Protein AF-A0A5C8S5K2-F1 (afdb_monomer)

Sequence (59 aa):
MVRRSRSGRFNFVLITEAGRFTGCVYVRSEGESSAEINRHASDKIRALAKSFGEATASP

Radius of gyration: 12.86 Å; Cα contacts (8 Å, |Δi|>4): 56; chains: 1; bounding box: 31×21×34 Å

Nearest PDB structures (foldseek):
  3r7w-assembly2_D  TM=6.016E-01  e=1.708E+00  Saccharomyces cerevisiae
  8zxq-assembly1_A  TM=4.370E-01  e=3.484E+00  Synechocystis sp. PCC 6803 substr. Kazu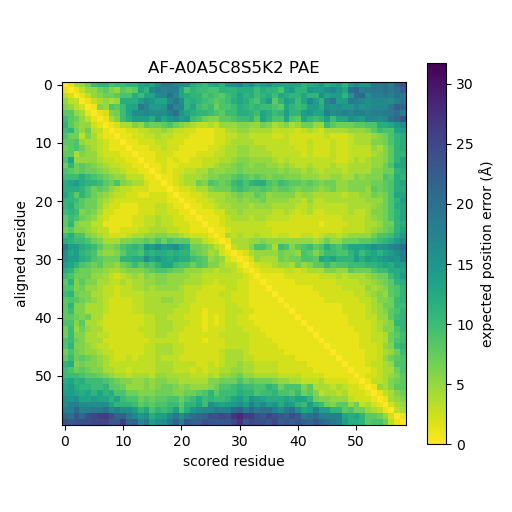sa
  8g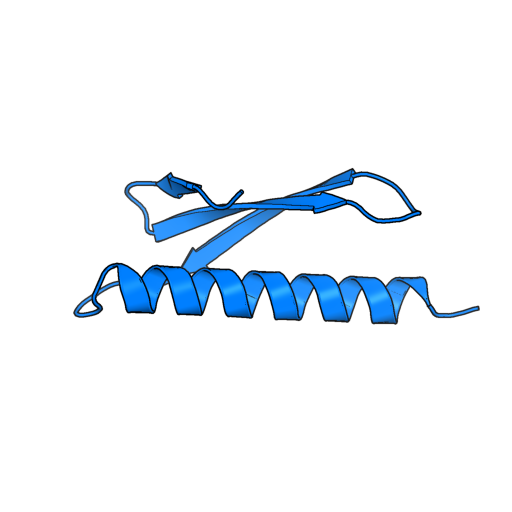dw-assembly1_BBB  TM=4.067E-01  e=5.851E+00  Synechocystis sp. PCC 6803

pLDDT: mean 81.08, std 11.22, range [49.62, 93.12]

Mean predicted aligned error: 6.33 Å

Foldseek 3Di:
DWDQDPQQKTWDWDQDPVGIDIDIDHDDCVPHDPVVSVVVRVVVVVVVNVVVVVVVPDD

Solvent-accessible surface area (backbone atoms only — not comparable to full-atom values): 3682 Å² total; per-residue (Å²): 121,81,50,82,46,100,83,37,37,33,42,42,69,49,81,52,96,96,40,78,48,76,52,70,49,79,45,89,56,87,93,55,53,73,67,55,47,51,48,55,48,50,52,55,52,50,53,49,54,51,52,50,52,60,67,68,65,60,132

Secondary structure (DSSP, 8-state):
--EE-TTSEEEEEEEETTEEEEEEEE---TT--HHHHHHHHHHHHHHHHHHHHHHHT--

Structure (mmCIF, N/CA/C/O backbone):
data_AF-A0A5C8S5K2-F1
#
_entry.id   AF-A0A5C8S5K2-F1
#
loop_
_atom_site.group_PDB
_atom_site.id
_atom_site.type_symbol
_atom_site.label_atom_id
_atom_site.label_alt_id
_atom_site.label_comp_id
_atom_site.label_asym_id
_atom_site.label_entity_id
_atom_site.label_seq_id
_atom_site.pdbx_PDB_ins_code
_atom_site.Cartn_x
_atom_site.Cartn_y
_atom_site.Cartn_z
_atom_site.occupancy
_atom_site.B_iso_or_equiv
_atom_site.auth_seq_id
_atom_site.auth_comp_id
_atom_site.auth_asym_id
_atom_site.auth_atom_id
_atom_site.pdbx_PDB_model_num
ATOM 1 N N . MET A 1 1 ? 3.770 12.083 0.298 1.00 56.31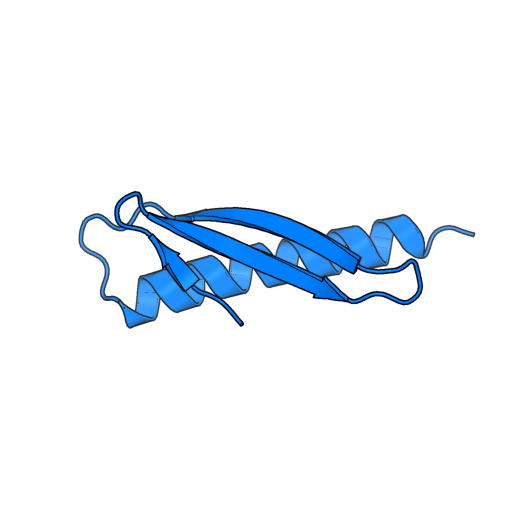 1 MET A N 1
ATOM 2 C CA . MET A 1 1 ? 2.614 12.660 1.025 1.00 56.31 1 MET A CA 1
ATOM 3 C C . MET A 1 1 ? 1.583 11.565 1.255 1.00 56.31 1 MET A C 1
ATOM 5 O O . MET A 1 1 ? 1.200 10.926 0.286 1.00 56.31 1 MET A O 1
ATOM 9 N N . VAL A 1 2 ? 1.160 11.338 2.500 1.00 58.84 2 VAL A N 1
ATOM 10 C CA . VAL A 1 2 ? 0.158 10.322 2.870 1.00 58.84 2 VAL A CA 1
ATOM 11 C C . VAL A 1 2 ? -1.099 11.053 3.356 1.00 58.84 2 VAL A C 1
ATOM 13 O O . VAL A 1 2 ? -1.006 11.883 4.256 1.00 58.84 2 VAL A O 1
ATOM 16 N N . ARG A 1 3 ? -2.264 10.814 2.735 1.00 62.66 3 ARG A N 1
ATOM 17 C CA . ARG A 1 3 ? -3.548 11.442 3.122 1.00 62.66 3 ARG A CA 1
ATOM 18 C C . ARG A 1 3 ? -4.552 10.379 3.568 1.00 62.66 3 ARG A C 1
ATOM 20 O O . ARG A 1 3 ? -4.826 9.453 2.805 1.00 62.66 3 ARG A O 1
ATOM 27 N N . ARG A 1 4 ? -5.110 10.542 4.773 1.00 64.56 4 ARG A N 1
ATOM 28 C CA . ARG A 1 4 ? -6.155 9.683 5.357 1.00 64.56 4 ARG A CA 1
ATOM 29 C C . ARG A 1 4 ? -7.537 10.063 4.822 1.00 64.56 4 ARG A C 1
ATOM 31 O O . ARG A 1 4 ? -7.891 11.238 4.805 1.00 64.56 4 ARG A O 1
ATOM 38 N N . SER A 1 5 ? -8.338 9.068 4.458 1.00 64.31 5 SER A N 1
ATOM 39 C CA . SER A 1 5 ? -9.781 9.209 4.205 1.00 64.31 5 SER A CA 1
ATOM 40 C C . SER A 1 5 ? -10.612 8.580 5.337 1.00 64.31 5 SER A C 1
ATOM 42 O O . SER A 1 5 ? -10.084 7.808 6.144 1.00 64.31 5 SER A O 1
ATOM 44 N N . ARG A 1 6 ? -11.917 8.895 5.410 1.00 66.12 6 ARG A N 1
ATOM 45 C CA . ARG A 1 6 ? -12.839 8.407 6.463 1.00 66.12 6 ARG A CA 1
ATOM 46 C C . ARG A 1 6 ? -12.944 6.874 6.556 1.00 66.12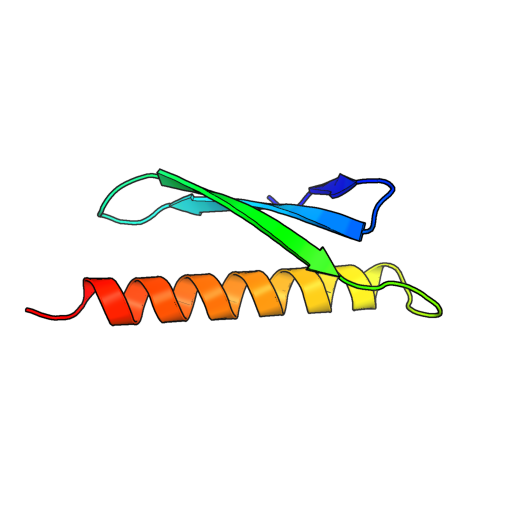 6 ARG A C 1
ATOM 48 O O . ARG A 1 6 ? -13.331 6.381 7.604 1.00 66.12 6 ARG A O 1
ATOM 55 N N . SER A 1 7 ? -12.558 6.131 5.518 1.00 71.69 7 SER A N 1
ATOM 56 C CA . SER A 1 7 ? -12.645 4.663 5.451 1.00 71.69 7 SER A CA 1
ATOM 57 C C . SER A 1 7 ? -11.352 3.922 5.834 1.00 71.69 7 SER A C 1
ATOM 59 O O . SER A 1 7 ? -11.214 2.744 5.518 1.00 71.69 7 SER A O 1
ATOM 61 N N . GLY A 1 8 ? -10.351 4.603 6.406 1.00 79.19 8 GLY A N 1
ATOM 62 C CA . GLY A 1 8 ? -9.036 3.991 6.674 1.00 79.19 8 GLY A CA 1
ATOM 63 C C . GLY A 1 8 ? -8.186 3.773 5.413 1.00 79.19 8 GLY A C 1
ATOM 64 O O . GLY A 1 8 ? -7.194 3.045 5.441 1.00 79.19 8 GLY A O 1
ATOM 65 N N . ARG A 1 9 ? -8.561 4.407 4.292 1.00 87.75 9 ARG A N 1
ATOM 66 C CA . ARG A 1 9 ? -7.792 4.397 3.041 1.00 87.75 9 ARG A CA 1
ATOM 67 C C . ARG A 1 9 ? -6.760 5.519 3.033 1.00 87.75 9 ARG A C 1
ATOM 69 O O . ARG A 1 9 ? -7.104 6.684 3.260 1.00 87.75 9 ARG A O 1
ATOM 76 N N . PHE A 1 10 ? -5.532 5.152 2.690 1.00 88.31 10 PHE A N 1
ATOM 77 C CA . PHE A 1 10 ? -4.370 6.018 2.565 1.00 88.31 10 PHE A CA 1
ATOM 78 C C . PHE A 1 10 ? -3.872 6.001 1.128 1.00 88.31 10 PHE A C 1
ATOM 80 O O . PHE A 1 10 ? -3.423 4.970 0.635 1.00 88.31 10 PHE A O 1
ATOM 87 N N . ASN A 1 11 ? -3.962 7.141 0.449 1.00 89.00 11 ASN A N 1
ATOM 88 C CA . ASN A 1 11 ? -3.430 7.269 -0.906 1.00 89.00 11 ASN A CA 1
ATOM 89 C C . ASN A 1 11 ? -1.932 7.577 -0.852 1.00 89.00 11 ASN A C 1
ATOM 91 O O . ASN A 1 11 ? -1.486 8.345 0.008 1.00 89.00 11 ASN A O 1
ATOM 95 N N . PHE A 1 12 ? -1.178 7.007 -1.786 1.00 88.19 12 PHE A N 1
ATOM 96 C 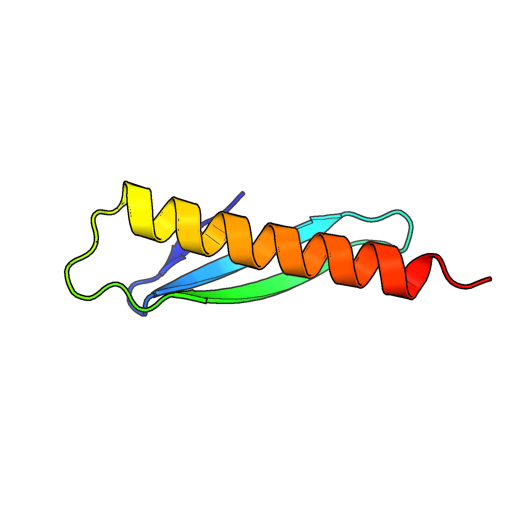CA . PHE A 1 12 ? 0.255 7.216 -1.916 1.00 88.19 12 PHE A CA 1
ATOM 97 C C . PHE A 1 12 ? 0.659 7.406 -3.379 1.00 88.19 12 PHE A C 1
ATOM 99 O O . PHE A 1 12 ? -0.045 7.008 -4.310 1.00 88.19 12 PHE A O 1
ATOM 106 N N . VAL A 1 13 ? 1.823 8.022 -3.556 1.00 89.94 13 VAL A N 1
ATOM 107 C CA . VAL A 1 13 ? 2.505 8.149 -4.842 1.00 89.94 13 VAL A CA 1
ATOM 108 C C . VAL A 1 13 ? 3.927 7.648 -4.640 1.00 89.94 13 VAL A C 1
ATOM 110 O O . VAL A 1 13 ? 4.611 8.140 -3.742 1.00 89.94 13 VAL A O 1
ATOM 113 N N . LEU A 1 14 ? 4.347 6.681 -5.450 1.00 87.81 14 LEU A N 1
ATOM 114 C CA . LEU A 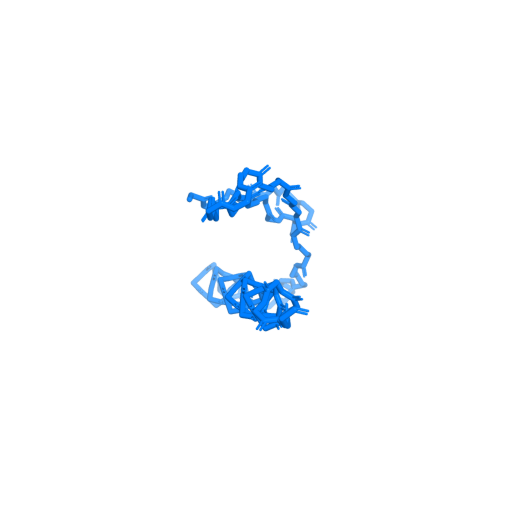1 14 ? 5.737 6.251 -5.557 1.00 87.81 14 LEU A CA 1
ATOM 115 C C . LEU A 1 14 ? 6.330 6.888 -6.808 1.00 87.81 14 LEU A C 1
ATOM 117 O O . LEU A 1 14 ? 5.736 6.830 -7.884 1.00 87.81 14 LEU A O 1
ATOM 121 N N . ILE A 1 15 ? 7.484 7.521 -6.645 1.00 86.81 15 ILE A N 1
ATOM 122 C CA . ILE A 1 15 ? 8.276 8.052 -7.749 1.00 86.81 15 ILE A CA 1
ATOM 123 C C . ILE A 1 15 ? 9.499 7.150 -7.848 1.00 86.81 15 ILE A C 1
ATOM 125 O O . ILE A 1 15 ? 10.212 6.972 -6.864 1.00 86.81 15 ILE A O 1
ATOM 129 N N . THR A 1 16 ? 9.680 6.551 -9.014 1.00 80.50 16 THR A N 1
ATOM 130 C CA . THR A 1 16 ? 10.766 5.624 -9.340 1.00 80.50 16 THR A CA 1
ATOM 131 C C . THR A 1 16 ? 11.424 6.079 -10.639 1.00 80.50 16 THR A C 1
ATOM 133 O O . THR A 1 16 ? 10.868 6.924 -11.344 1.00 80.50 16 THR A O 1
ATOM 136 N N . GLU A 1 17 ? 12.566 5.497 -10.992 1.00 83.06 17 GLU A N 1
ATOM 137 C CA . GLU A 1 17 ? 13.206 5.749 -12.291 1.00 83.06 17 GLU A CA 1
ATOM 138 C C . GLU A 1 17 ? 12.309 5.334 -13.468 1.00 83.06 17 GLU A C 1
ATOM 140 O O . GLU A 1 17 ? 12.253 6.028 -14.478 1.00 83.06 17 GLU A O 1
ATOM 145 N N . ALA A 1 18 ? 11.510 4.274 -13.297 1.00 79.75 18 ALA A N 1
ATOM 146 C CA . ALA A 1 18 ? 10.519 3.814 -14.273 1.00 79.75 18 ALA A CA 1
ATOM 147 C C . ALA A 1 18 ? 9.270 4.717 -14.365 1.00 79.75 18 ALA A C 1
ATOM 149 O O . ALA A 1 18 ? 8.369 4.463 -15.164 1.00 79.75 18 ALA A O 1
ATOM 150 N N . GLY A 1 19 ? 9.189 5.767 -13.542 1.00 84.81 19 GLY A N 1
ATOM 151 C CA . GLY A 1 19 ? 8.099 6.735 -13.544 1.00 84.81 19 GLY A CA 1
ATOM 152 C C . GLY A 1 19 ? 7.293 6.767 -12.246 1.00 84.81 19 GLY A C 1
ATOM 153 O O . GLY A 1 19 ? 7.773 6.438 -11.156 1.00 84.81 19 GLY A O 1
ATOM 154 N N . ARG A 1 20 ? 6.050 7.247 -12.357 1.00 89.88 20 ARG A N 1
ATOM 155 C CA . ARG A 1 20 ? 5.174 7.572 -11.225 1.00 89.88 20 ARG A CA 1
ATOM 156 C C . ARG A 1 20 ? 4.049 6.551 -11.080 1.00 89.88 20 ARG A C 1
ATOM 158 O O . ARG A 1 20 ? 3.183 6.460 -11.944 1.00 89.88 20 ARG A O 1
ATOM 165 N N . PHE A 1 21 ? 3.978 5.907 -9.920 1.00 87.12 21 PHE A N 1
ATOM 166 C CA . PHE A 1 21 ? 2.894 4.999 -9.552 1.00 87.12 21 PHE A CA 1
ATOM 167 C C . PHE A 1 21 ? 1.996 5.634 -8.495 1.00 87.12 21 PHE A C 1
ATOM 169 O O . PHE A 1 21 ? 2.469 6.179 -7.498 1.00 87.12 21 PHE A O 1
ATOM 176 N N . THR A 1 22 ? 0.683 5.558 -8.687 1.00 89.75 22 THR A N 1
ATOM 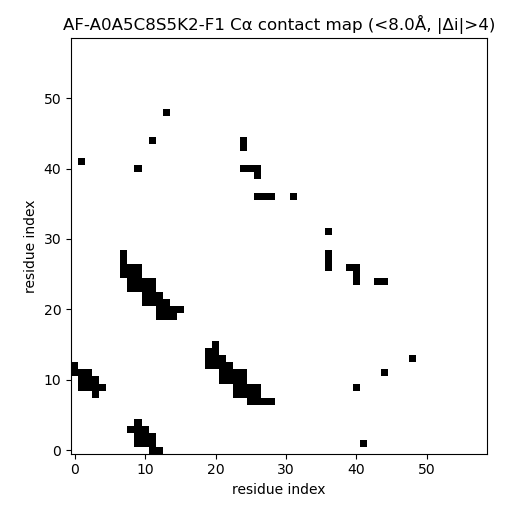177 C CA . THR A 1 22 ? -0.302 6.015 -7.701 1.00 89.75 22 THR A CA 1
ATOM 178 C C . THR A 1 22 ? -1.094 4.831 -7.185 1.00 89.75 22 THR A C 1
ATOM 180 O O . THR A 1 22 ? -1.596 4.040 -7.978 1.00 89.75 22 THR A O 1
ATOM 183 N N . GLY A 1 23 ? -1.247 4.728 -5.871 1.00 89.56 23 GLY A N 1
ATOM 184 C CA . GLY A 1 23 ? -1.974 3.625 -5.258 1.00 89.56 23 GLY A CA 1
ATOM 185 C C . GLY A 1 23 ? -2.622 4.016 -3.943 1.00 89.56 23 GLY A C 1
ATOM 186 O O . GLY A 1 23 ? -2.579 5.171 -3.506 1.00 89.56 23 GLY A O 1
ATOM 187 N N . CYS A 1 24 ? -3.245 3.036 -3.298 1.00 90.75 24 CYS A N 1
ATOM 188 C CA . CYS A 1 24 ? -3.755 3.207 -1.950 1.00 90.75 24 CYS A CA 1
ATOM 189 C C . CYS A 1 24 ? -3.568 1.944 -1.113 1.00 90.75 24 CYS A C 1
ATOM 191 O O . CYS A 1 24 ? -3.572 0.836 -1.642 1.00 90.75 24 CYS A O 1
ATOM 193 N N . VAL A 1 25 ? -3.412 2.131 0.195 1.00 90.31 25 VAL A N 1
ATOM 194 C CA . VAL A 1 25 ? -3.427 1.055 1.188 1.00 90.31 25 VAL A CA 1
ATOM 195 C C . VAL A 1 25 ? -4.591 1.262 2.143 1.00 90.31 25 VAL A C 1
ATOM 197 O O . VAL A 1 25 ? -5.010 2.393 2.401 1.00 90.31 25 VAL A O 1
ATOM 200 N N . TYR A 1 26 ? -5.094 0.163 2.688 1.00 89.62 26 TYR A N 1
ATOM 201 C CA . TYR A 1 26 ? -6.126 0.172 3.716 1.00 89.62 26 TYR A CA 1
ATOM 202 C C . TYR A 1 26 ? -5.515 -0.270 5.046 1.00 89.62 26 TYR A C 1
ATOM 204 O O . TYR A 1 26 ? -4.783 -1.268 5.118 1.00 89.62 26 TYR A O 1
ATOM 212 N N . VAL A 1 27 ? -5.805 0.483 6.102 1.00 87.44 27 VAL A N 1
ATOM 213 C CA . VAL A 1 27 ? -5.402 0.179 7.477 1.00 87.44 27 VAL A CA 1
ATOM 214 C C . VAL A 1 27 ? -6.670 0.131 8.319 1.00 87.44 27 VAL A C 1
ATOM 216 O O . VAL A 1 27 ? -7.449 1.084 8.311 1.00 87.44 27 VAL A O 1
ATOM 219 N N . ARG A 1 28 ? -6.899 -0.995 9.006 1.00 80.44 28 ARG A N 1
ATOM 220 C CA . ARG A 1 28 ? -7.955 -1.082 10.022 1.00 80.44 28 ARG A CA 1
ATOM 221 C C . ARG A 1 28 ? -7.493 -0.277 11.230 1.00 80.44 28 ARG A C 1
ATOM 223 O O . ARG A 1 28 ? -6.345 -0.403 11.624 1.00 80.44 28 ARG A O 1
ATOM 230 N N . SER A 1 29 ? -8.372 0.566 11.754 1.00 71.88 29 SER A N 1
ATOM 231 C CA . SER A 1 29 ? -8.032 1.601 12.736 1.00 71.88 29 SER A CA 1
ATOM 232 C C . SER A 1 29 ? -8.864 1.520 14.016 1.00 71.88 29 SER A C 1
ATOM 234 O O . SER A 1 29 ? -8.974 2.505 14.741 1.00 71.88 29 SER A O 1
ATOM 236 N N . GLU A 1 30 ? -9.534 0.396 14.262 1.00 76.81 30 GLU A N 1
ATOM 237 C CA . GLU A 1 30 ? -10.353 0.229 15.463 1.00 76.81 30 GLU A CA 1
ATOM 238 C C . GLU A 1 30 ? -9.444 0.134 16.693 1.00 76.81 30 GLU A C 1
ATOM 240 O O . GLU A 1 30 ? -8.621 -0.769 16.792 1.00 76.81 30 GLU A O 1
ATOM 245 N N . GLY A 1 31 ? -9.572 1.101 17.605 1.00 75.50 31 GLY A N 1
ATOM 246 C CA . GLY A 1 31 ? -8.809 1.153 18.857 1.00 75.50 31 GLY A CA 1
ATOM 247 C C . GLY A 1 31 ? -7.392 1.733 18.762 1.00 75.50 31 GLY A C 1
ATOM 248 O O . GLY A 1 31 ? -6.764 1.914 19.799 1.00 75.50 31 GLY A O 1
ATOM 249 N N . GLU A 1 32 ? -6.893 2.071 17.568 1.00 80.38 32 GLU A N 1
ATOM 250 C CA . GLU A 1 32 ? -5.535 2.608 17.380 1.00 80.38 32 GLU A CA 1
ATOM 251 C C . GLU A 1 32 ? -5.496 4.142 17.380 1.00 80.38 32 GLU A C 1
ATOM 253 O O . GLU A 1 32 ? -6.389 4.827 16.863 1.00 80.38 32 GLU A O 1
ATOM 258 N N . SER A 1 33 ? -4.410 4.710 17.905 1.00 85.38 33 SER A N 1
ATOM 259 C CA . SER A 1 33 ? -4.157 6.145 17.812 1.00 85.38 33 SER A CA 1
ATOM 260 C C . SER A 1 33 ? -3.868 6.570 16.368 1.00 85.38 33 SER A C 1
ATOM 262 O O . SER A 1 33 ? -3.373 5.810 15.535 1.00 85.38 33 SER A O 1
ATOM 264 N N . SER A 1 34 ? -4.100 7.848 16.054 1.00 81.94 34 SER A N 1
ATOM 265 C CA . SER A 1 34 ? -3.780 8.382 14.719 1.00 81.94 34 SER A CA 1
ATOM 266 C C . SER A 1 34 ? -2.298 8.227 14.350 1.00 81.94 34 SER A C 1
ATOM 268 O O . SER A 1 34 ? -1.981 8.071 13.171 1.00 81.94 34 SER A O 1
ATOM 270 N N . ALA A 1 35 ? -1.396 8.249 15.335 1.00 86.75 35 ALA A N 1
ATOM 271 C CA . ALA A 1 35 ? 0.031 8.030 15.120 1.00 86.75 35 ALA A CA 1
ATOM 272 C C . ALA A 1 35 ? 0.327 6.581 14.698 1.00 86.75 35 ALA A C 1
ATOM 274 O O . ALA A 1 35 ? 1.068 6.365 13.740 1.00 86.75 35 ALA A O 1
ATOM 275 N N . GLU A 1 36 ? -0.296 5.602 15.355 1.00 88.81 36 GLU A N 1
ATOM 276 C CA . GLU A 1 36 ? -0.146 4.178 15.032 1.00 88.81 36 GLU A CA 1
ATOM 277 C C . GLU A 1 36 ? -0.711 3.851 13.654 1.00 88.81 36 GLU A C 1
ATOM 279 O O . GLU A 1 36 ? -0.021 3.240 12.841 1.00 88.81 36 GLU A O 1
ATOM 284 N N . ILE A 1 37 ? -1.895 4.371 13.328 1.00 86.88 37 ILE A N 1
ATOM 285 C CA . ILE A 1 37 ? -2.509 4.179 12.009 1.00 86.88 37 ILE A CA 1
ATOM 286 C C . ILE A 1 37 ? -1.605 4.758 10.905 1.00 86.88 37 ILE A C 1
ATOM 288 O O . ILE A 1 37 ? -1.406 4.132 9.861 1.00 86.88 37 ILE A O 1
ATOM 292 N N . ASN A 1 38 ? -1.026 5.945 11.123 1.00 87.12 38 ASN A N 1
ATOM 293 C CA . ASN A 1 38 ? -0.097 6.558 10.168 1.00 87.12 38 ASN A CA 1
ATOM 294 C C . ASN A 1 38 ? 1.205 5.757 10.029 1.00 87.12 38 ASN A C 1
ATOM 296 O O . ASN A 1 38 ? 1.729 5.642 8.916 1.00 87.12 38 ASN A O 1
ATOM 300 N N . ARG A 1 39 ? 1.717 5.185 11.128 1.00 90.31 39 ARG A N 1
ATOM 301 C CA . ARG A 1 39 ? 2.876 4.284 11.111 1.00 90.31 39 ARG A CA 1
ATOM 302 C C . ARG A 1 39 ? 2.563 3.030 10.294 1.00 90.31 39 ARG A C 1
ATOM 304 O O . ARG A 1 39 ? 3.266 2.761 9.327 1.00 90.31 39 ARG A O 1
ATOM 311 N N . HIS A 1 40 ? 1.442 2.363 10.570 1.00 90.50 40 HIS A N 1
ATOM 312 C CA . HIS A 1 40 ? 0.980 1.184 9.829 1.00 90.50 40 HIS A CA 1
ATOM 313 C C . HIS A 1 40 ? 0.784 1.462 8.334 1.00 90.50 40 HIS A C 1
ATOM 315 O O . HIS A 1 40 ? 1.191 0.661 7.491 1.00 90.50 40 HIS A O 1
ATOM 321 N N . ALA A 1 41 ? 0.203 2.611 7.979 1.00 90.69 41 ALA A 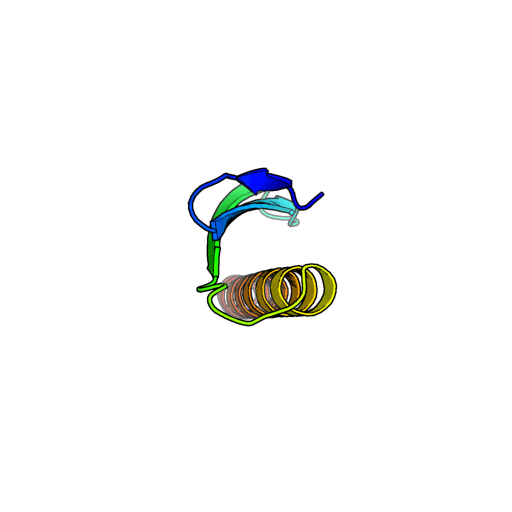N 1
ATOM 322 C CA . ALA A 1 41 ? 0.073 3.018 6.583 1.00 90.69 41 ALA A CA 1
ATOM 323 C C . ALA A 1 41 ? 1.448 3.210 5.924 1.00 90.69 41 ALA A C 1
ATOM 325 O O . ALA A 1 41 ? 1.676 2.721 4.817 1.00 90.69 41 ALA A O 1
ATOM 326 N N . SER A 1 42 ? 2.367 3.889 6.611 1.00 90.75 42 SER A N 1
ATOM 327 C CA . SER A 1 42 ? 3.717 4.163 6.109 1.00 90.75 42 SER A CA 1
ATOM 328 C C . SER A 1 42 ? 4.535 2.885 5.929 1.00 90.75 42 SER A C 1
ATOM 330 O O . SER A 1 42 ? 5.195 2.733 4.903 1.00 90.75 42 SER A O 1
ATOM 332 N N . ASP A 1 43 ? 4.445 1.944 6.868 1.00 93.12 43 ASP A N 1
ATOM 333 C CA . ASP A 1 43 ? 5.150 0.663 6.796 1.00 93.12 43 ASP A CA 1
ATOM 334 C C . ASP A 1 43 ? 4.638 -0.194 5.634 1.00 93.12 43 ASP A C 1
ATOM 336 O O . ASP A 1 43 ? 5.443 -0.723 4.865 1.00 93.12 43 ASP A O 1
ATOM 340 N N . LYS A 1 44 ? 3.315 -0.247 5.412 1.00 92.81 44 LYS A N 1
ATOM 341 C CA . LYS A 1 44 ? 2.739 -0.911 4.229 1.00 92.81 44 LYS A CA 1
ATOM 342 C C . LYS A 1 44 ? 3.214 -0.276 2.923 1.00 92.81 44 LYS A C 1
ATOM 344 O O . LYS A 1 44 ? 3.575 -0.990 1.993 1.00 92.81 44 LYS A O 1
ATOM 349 N N . ILE A 1 45 ? 3.232 1.056 2.845 1.00 91.31 45 ILE A N 1
ATOM 350 C CA . ILE A 1 45 ? 3.709 1.773 1.652 1.00 91.31 45 ILE A CA 1
ATOM 351 C C . ILE A 1 45 ? 5.202 1.502 1.421 1.00 91.31 45 ILE A C 1
ATOM 353 O O . ILE A 1 45 ? 5.605 1.285 0.281 1.00 91.31 45 ILE A O 1
ATOM 357 N N . ARG A 1 46 ? 6.022 1.466 2.479 1.00 90.44 46 ARG A N 1
ATOM 358 C CA . ARG A 1 46 ? 7.455 1.151 2.381 1.00 90.44 46 ARG A CA 1
ATOM 359 C C . ARG A 1 46 ? 7.688 -0.286 1.917 1.00 90.44 46 ARG A C 1
ATOM 361 O O . ARG A 1 46 ? 8.536 -0.502 1.058 1.00 90.44 46 ARG A O 1
ATOM 368 N N . ALA A 1 47 ? 6.929 -1.247 2.444 1.00 91.44 47 ALA A N 1
ATOM 369 C CA . ALA A 1 47 ? 6.999 -2.640 2.010 1.00 91.44 47 ALA A CA 1
ATOM 370 C C . ALA A 1 47 ? 6.643 -2.786 0.522 1.00 91.44 47 ALA A C 1
ATOM 372 O O . ALA A 1 47 ? 7.364 -3.454 -0.216 1.00 91.44 47 ALA A O 1
ATOM 373 N N . LEU A 1 48 ? 5.594 -2.091 0.061 1.00 89.06 48 LEU A N 1
ATOM 374 C CA . LEU A 1 48 ? 5.244 -2.032 -1.360 1.00 89.06 48 LEU A CA 1
ATOM 375 C C . LEU A 1 48 ? 6.376 -1.423 -2.190 1.00 89.06 48 LEU A C 1
ATOM 377 O O . LEU A 1 48 ? 6.788 -2.021 -3.176 1.00 89.06 48 LEU A O 1
ATOM 381 N N . ALA A 1 49 ? 6.916 -0.274 -1.780 1.00 86.88 49 ALA A N 1
ATOM 382 C CA . ALA A 1 49 ? 8.017 0.377 -2.487 1.00 86.88 49 ALA A CA 1
ATOM 383 C C . ALA A 1 49 ? 9.252 -0.531 -2.610 1.00 86.88 49 ALA A C 1
ATOM 385 O O . ALA A 1 49 ? 9.861 -0.591 -3.675 1.00 86.88 49 ALA A O 1
ATOM 386 N N . LYS A 1 50 ? 9.585 -1.274 -1.546 1.00 87.94 50 LYS A N 1
ATOM 387 C CA . LYS A 1 50 ? 10.679 -2.252 -1.5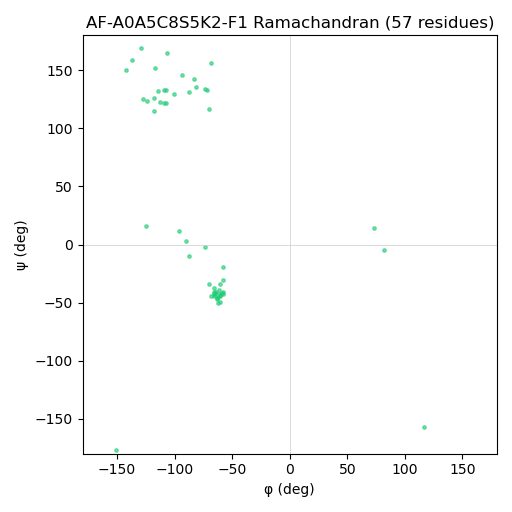47 1.00 87.94 50 LYS A CA 1
ATOM 388 C C . LYS A 1 50 ? 10.416 -3.391 -2.530 1.00 87.94 50 LYS A C 1
ATOM 390 O O . LYS A 1 50 ? 11.283 -3.692 -3.337 1.00 87.94 50 LYS A O 1
ATOM 395 N N . SER A 1 51 ? 9.209 -3.958 -2.509 1.00 85.50 51 SER A N 1
ATOM 396 C CA . SER A 1 51 ? 8.806 -5.014 -3.444 1.00 85.50 51 SER A CA 1
ATOM 397 C C . SER A 1 51 ? 8.838 -4.543 -4.902 1.00 85.50 51 SER A C 1
ATOM 399 O O . SER A 1 51 ? 9.287 -5.291 -5.764 1.00 85.50 51 SER A O 1
ATOM 401 N N . PHE A 1 52 ? 8.432 -3.300 -5.184 1.00 79.44 52 PHE A N 1
ATOM 402 C CA . PHE A 1 52 ? 8.576 -2.716 -6.519 1.00 79.44 52 PHE A CA 1
ATOM 403 C C . PHE A 1 52 ? 10.044 -2.577 -6.922 1.00 79.44 52 PHE A C 1
ATOM 405 O O . PHE A 1 52 ? 10.388 -2.984 -8.024 1.00 79.44 52 PHE A O 1
ATOM 412 N N . GLY A 1 53 ? 10.903 -2.067 -6.034 1.00 75.44 53 GLY A N 1
ATOM 413 C CA . GLY A 1 53 ? 12.340 -1.965 -6.296 1.00 75.44 53 GLY A CA 1
ATOM 414 C C . GLY A 1 53 ? 12.987 -3.323 -6.586 1.00 75.44 53 GLY A C 1
ATOM 415 O O . GLY A 1 53 ? 13.770 -3.433 -7.521 1.00 75.44 53 GLY A O 1
ATOM 416 N N . GLU A 1 54 ? 12.614 -4.364 -5.837 1.00 78.44 54 GLU A N 1
ATOM 417 C CA . GLU A 1 54 ? 13.072 -5.743 -6.062 1.00 78.44 54 GLU A CA 1
ATOM 418 C C . GLU A 1 54 ? 12.566 -6.310 -7.401 1.00 78.44 54 GLU A C 1
ATOM 420 O O . GLU A 1 54 ? 13.330 -6.945 -8.125 1.00 78.44 54 GLU A O 1
ATOM 425 N N . ALA A 1 55 ? 11.309 -6.043 -7.773 1.00 66.81 55 ALA A N 1
ATOM 426 C CA . ALA A 1 55 ? 10.729 -6.505 -9.035 1.00 66.81 55 ALA A CA 1
ATOM 427 C C . ALA A 1 55 ? 11.325 -5.802 -10.269 1.00 66.81 55 ALA A C 1
ATOM 429 O O . ALA A 1 55 ? 11.463 -6.425 -11.317 1.00 66.81 55 ALA A O 1
ATOM 430 N N . THR A 1 56 ? 11.691 -4.520 -10.157 1.00 64.44 56 THR A N 1
ATOM 431 C CA . THR A 1 56 ? 12.296 -3.745 -11.257 1.00 64.44 56 THR A CA 1
ATOM 432 C C . THR A 1 56 ? 13.816 -3.876 -11.341 1.00 64.44 56 THR A C 1
ATOM 434 O O . THR A 1 56 ? 14.401 -3.409 -12.309 1.00 64.44 56 THR A O 1
ATOM 437 N N . ALA A 1 57 ? 14.460 -4.476 -10.336 1.00 59.81 57 ALA A N 1
ATOM 438 C CA . ALA A 1 57 ? 15.903 -4.713 -10.310 1.00 59.81 57 ALA A CA 1
ATOM 439 C C . ALA A 1 57 ? 16.319 -6.064 -10.927 1.00 59.81 57 ALA A C 1
ATOM 441 O O . ALA A 1 57 ? 17.503 -6.399 -10.895 1.00 59.81 57 ALA A O 1
ATOM 442 N N . SER A 1 58 ? 15.377 -6.852 -11.466 1.00 49.62 58 SER A N 1
ATOM 443 C CA . SER A 1 58 ? 15.733 -8.029 -12.270 1.00 49.62 58 SER A CA 1
ATOM 444 C C . SER A 1 58 ? 16.249 -7.598 -13.654 1.00 49.62 58 SER A C 1
ATOM 446 O O . SER A 1 58 ? 15.632 -6.715 -14.251 1.00 49.62 58 SER A O 1
ATOM 448 N N . PRO A 1 59 ? 17.373 -8.178 -14.122 1.00 53.19 59 PRO A N 1
ATOM 449 C CA . PRO A 1 59 ? 18.094 -7.768 -15.331 1.00 53.19 59 PRO A CA 1
ATOM 450 C C . PRO A 1 59 ? 17.337 -8.026 -16.638 1.00 53.19 59 PRO A C 1
ATOM 452 O O . PRO A 1 59 ? 16.506 -8.963 -16.678 1.00 53.19 59 PRO A O 1
#